Protein AF-A0A936L5R8-F1 (afdb_monomer_lite)

Structure (mmCIF, N/CA/C/O backbone):
data_AF-A0A936L5R8-F1
#
_entry.id   AF-A0A936L5R8-F1
#
loop_
_atom_site.group_PDB
_atom_site.id
_atom_site.type_symbol
_atom_site.label_atom_id
_atom_site.label_alt_id
_atom_site.label_comp_id
_atom_site.label_asym_id
_atom_site.label_entity_id
_atom_site.label_seq_id
_atom_site.pdbx_PDB_ins_code
_atom_site.Cartn_x
_atom_site.Cartn_y
_atom_site.Cartn_z
_atom_site.occupancy
_atom_site.B_iso_or_equiv
_atom_site.auth_seq_id
_atom_site.auth_comp_id
_atom_site.auth_asym_id
_atom_site.auth_atom_id
_atom_site.pdbx_PDB_model_num
ATOM 1 N N . MET A 1 1 ? 4.852 -3.932 19.865 1.00 51.12 1 MET A N 1
ATOM 2 C CA . MET A 1 1 ? 4.399 -2.826 18.993 1.00 51.12 1 MET A CA 1
ATOM 3 C C . MET A 1 1 ? 2.879 -2.910 18.909 1.00 51.12 1 MET A C 1
ATOM 5 O O . MET A 1 1 ? 2.380 -3.945 18.489 1.00 51.12 1 MET A O 1
ATOM 9 N N . THR A 1 2 ? 2.134 -1.916 19.398 1.00 72.38 2 THR A N 1
ATOM 10 C CA . THR A 1 2 ? 0.661 -2.004 19.485 1.00 72.38 2 THR A CA 1
ATOM 11 C C . THR A 1 2 ? 0.022 -1.349 18.265 1.00 72.38 2 THR A C 1
ATOM 13 O O . THR A 1 2 ? 0.301 -0.191 17.956 1.00 72.38 2 THR A O 1
ATOM 16 N N . PHE A 1 3 ? -0.829 -2.086 17.552 1.00 79.06 3 PHE A N 1
ATOM 17 C CA . PHE A 1 3 ? -1.522 -1.582 16.368 1.00 79.06 3 PHE A CA 1
ATOM 18 C C . PHE A 1 3 ? -2.597 -0.555 16.763 1.00 79.06 3 PHE A C 1
ATOM 20 O O . PHE A 1 3 ? -3.594 -0.895 17.399 1.00 79.06 3 PHE A O 1
ATOM 27 N N . ASN A 1 4 ? -2.393 0.712 16.390 1.00 84.31 4 ASN A N 1
ATOM 28 C CA . ASN A 1 4 ? -3.308 1.807 16.715 1.00 84.31 4 ASN A CA 1
ATOM 29 C C . ASN A 1 4 ? -4.504 1.838 15.741 1.00 84.31 4 ASN A C 1
ATOM 31 O O . ASN A 1 4 ? -4.341 2.170 14.566 1.00 84.31 4 ASN A O 1
ATOM 35 N N . LYS A 1 5 ? -5.698 1.518 16.258 1.00 85.06 5 LYS A N 1
ATOM 36 C CA . LYS A 1 5 ? -6.981 1.455 15.532 1.00 85.06 5 LYS A CA 1
ATOM 37 C C . LYS A 1 5 ? -7.868 2.698 15.718 1.00 85.06 5 LYS A C 1
ATOM 39 O O . LYS A 1 5 ? -9.072 2.583 15.496 1.00 85.06 5 LYS A O 1
ATOM 44 N N . SER A 1 6 ? -7.304 3.832 16.136 1.00 90.06 6 SER A N 1
ATOM 45 C CA . SER A 1 6 ? -8.049 5.069 16.392 1.00 90.06 6 SER A CA 1
ATOM 46 C C . SER A 1 6 ? -8.869 5.536 15.189 1.00 90.06 6 SER A C 1
ATOM 48 O O . SER A 1 6 ? -8.521 5.283 14.035 1.00 90.06 6 SER A O 1
ATOM 50 N N . GLU A 1 7 ? -9.919 6.302 15.464 1.00 92.06 7 GLU A N 1
ATOM 51 C CA . GLU A 1 7 ? -10.762 6.943 14.448 1.00 92.06 7 GLU A CA 1
ATOM 52 C C . GLU A 1 7 ? -9.967 7.932 13.586 1.00 92.06 7 GLU A C 1
ATOM 54 O O . GLU A 1 7 ? -10.215 8.055 12.394 1.00 92.06 7 GLU A O 1
ATOM 59 N N . THR A 1 8 ? -8.915 8.545 14.137 1.00 92.69 8 THR A N 1
ATOM 60 C CA . THR A 1 8 ? -7.987 9.384 13.360 1.00 92.69 8 THR A CA 1
ATOM 61 C C . THR A 1 8 ? -7.235 8.601 12.281 1.00 92.69 8 THR A C 1
ATOM 63 O O . THR A 1 8 ? -6.910 9.144 11.229 1.00 92.69 8 THR A O 1
ATOM 66 N N . ARG A 1 9 ? -6.953 7.315 12.521 1.00 92.88 9 ARG A N 1
ATOM 67 C CA . ARG A 1 9 ? -6.280 6.420 11.566 1.00 92.88 9 ARG A CA 1
ATOM 68 C C . ARG A 1 9 ? -7.266 5.664 10.678 1.00 92.88 9 ARG A C 1
ATOM 70 O O . ARG A 1 9 ? -6.893 5.279 9.573 1.00 92.88 9 ARG A O 1
ATOM 77 N N . PHE A 1 10 ? -8.495 5.466 11.148 1.00 93.94 10 PHE A N 1
ATOM 78 C CA . PHE A 1 10 ? -9.571 4.758 10.455 1.00 93.94 10 PHE A CA 1
ATOM 79 C C . PHE A 1 10 ? -10.902 5.517 10.616 1.00 93.94 10 PHE A C 1
ATOM 81 O O . PHE A 1 10 ? -11.735 5.110 11.430 1.00 93.94 10 PHE A O 1
ATOM 88 N N . PRO A 1 11 ? -11.133 6.596 9.842 1.00 92.88 11 PRO A N 1
ATOM 89 C CA . PRO A 1 11 ? -12.281 7.493 10.026 1.00 92.88 11 PRO A CA 1
ATOM 90 C C . PRO A 1 11 ? -13.648 6.817 9.921 1.00 92.88 11 PRO A C 1
ATOM 92 O O . PRO A 1 11 ? -14.597 7.231 10.580 1.00 92.88 11 PRO A O 1
ATOM 95 N N . SER A 1 12 ? -13.758 5.725 9.159 1.00 90.00 12 SER A N 1
ATOM 96 C CA . SER A 1 12 ? -15.001 4.948 9.055 1.00 90.00 12 SER A CA 1
ATOM 97 C C . SER A 1 12 ? -15.494 4.392 10.396 1.00 90.00 12 SER A C 1
ATOM 99 O O . SER A 1 12 ? -16.681 4.094 10.525 1.00 90.00 12 SER A O 1
ATOM 101 N N . LYS A 1 13 ? -14.615 4.289 11.401 1.00 90.62 13 LYS A N 1
ATOM 102 C CA . LYS A 1 13 ? -14.949 3.819 12.749 1.00 90.62 13 LYS A CA 1
ATOM 103 C C . LYS A 1 13 ? -15.590 4.875 13.648 1.00 90.62 13 LYS A C 1
ATOM 105 O O . LYS A 1 13 ? -16.144 4.486 14.664 1.00 90.62 13 LYS A O 1
ATOM 110 N N . ALA A 1 14 ? -15.574 6.157 13.271 1.00 91.62 14 ALA A N 1
ATOM 111 C CA . ALA A 1 14 ? -16.165 7.232 14.079 1.00 91.62 14 ALA A CA 1
ATOM 112 C C . ALA A 1 14 ? -17.679 7.060 14.300 1.00 91.62 14 ALA A C 1
ATOM 114 O O . ALA A 1 14 ? -18.232 7.518 15.296 1.00 91.62 14 ALA A O 1
ATOM 115 N N . HIS A 1 15 ? -18.359 6.390 13.365 1.00 89.88 15 HIS A N 1
ATOM 116 C CA . HIS A 1 15 ? -19.818 6.238 13.387 1.00 89.88 15 HIS A CA 1
ATOM 117 C C . HIS A 1 15 ? -20.290 4.791 13.215 1.00 89.88 15 HIS A C 1
ATOM 119 O O . HIS A 1 15 ? -21.491 4.543 13.167 1.00 89.88 15 HIS A O 1
ATOM 125 N N . HIS A 1 16 ? -19.369 3.827 13.105 1.00 88.81 16 HIS A N 1
ATOM 126 C CA . HIS A 1 16 ? -19.720 2.448 12.772 1.00 88.81 16 HIS A CA 1
ATOM 127 C C . HIS A 1 16 ? -18.889 1.435 13.552 1.00 88.81 16 HIS A C 1
ATOM 129 O O . HIS A 1 16 ? -17.666 1.544 13.659 1.00 88.81 16 HIS A O 1
ATOM 135 N N . ILE A 1 17 ? -19.555 0.366 13.986 1.00 89.56 17 ILE A N 1
ATOM 136 C CA . ILE A 1 17 ? -18.887 -0.865 14.400 1.00 89.56 17 ILE A CA 1
ATOM 137 C C . ILE A 1 17 ? -18.594 -1.668 13.133 1.00 89.56 17 ILE A C 1
ATOM 139 O O . ILE A 1 17 ? -19.491 -2.205 12.485 1.00 89.56 17 ILE A O 1
ATOM 143 N N . TYR A 1 18 ? -17.321 -1.730 12.756 1.00 87.81 18 TYR A N 1
ATOM 144 C CA . TYR A 1 18 ? -16.904 -2.421 11.544 1.00 87.81 18 TYR A CA 1
ATOM 145 C C . TYR A 1 18 ? -16.748 -3.928 11.787 1.00 87.81 18 TYR A C 1
ATOM 147 O O . TYR A 1 18 ? -15.793 -4.354 12.431 1.00 87.81 18 TYR A O 1
ATOM 155 N N . LEU A 1 19 ? -17.671 -4.737 11.259 1.00 90.62 19 LEU A N 1
ATOM 156 C CA . LEU A 1 19 ? -17.677 -6.197 11.458 1.00 90.62 19 LEU A CA 1
ATOM 157 C C . LEU A 1 19 ? -17.140 -6.994 10.255 1.00 90.62 19 LEU A C 1
ATOM 159 O O . LEU A 1 19 ? -16.784 -8.159 10.398 1.00 90.62 19 LEU A O 1
ATOM 163 N N . ALA A 1 20 ? -17.010 -6.376 9.078 1.00 89.88 20 ALA A N 1
ATOM 164 C CA . ALA A 1 20 ? -16.669 -7.055 7.822 1.00 89.88 20 ALA A CA 1
ATOM 165 C C . ALA A 1 20 ? -15.151 -7.209 7.563 1.00 89.88 20 ALA A C 1
ATOM 167 O O . ALA A 1 20 ? -14.715 -7.225 6.414 1.00 89.88 20 ALA A O 1
ATOM 168 N N . HIS A 1 21 ? -14.334 -7.327 8.618 1.00 86.31 21 HIS A N 1
ATOM 169 C CA . HIS A 1 21 ? -12.862 -7.288 8.552 1.00 86.31 21 HIS A CA 1
ATOM 170 C C . HIS A 1 21 ? -12.215 -8.331 7.628 1.00 86.31 21 HIS A C 1
ATOM 172 O O . HIS A 1 21 ? -11.133 -8.074 7.103 1.00 86.31 21 HIS A O 1
ATOM 178 N N . CYS A 1 22 ? -12.850 -9.489 7.437 1.00 88.19 22 CYS A N 1
ATOM 179 C CA . CYS A 1 22 ? -12.351 -10.543 6.552 1.00 88.19 22 CYS A CA 1
ATOM 180 C C . CYS A 1 22 ? -12.686 -10.315 5.070 1.00 88.19 22 CYS A C 1
ATOM 182 O O . CYS A 1 22 ? -12.014 -10.882 4.216 1.00 88.19 22 CYS A O 1
ATOM 184 N N . GLY A 1 23 ? -13.709 -9.512 4.760 1.00 88.69 23 GLY A N 1
ATOM 185 C CA . GLY A 1 23 ? -14.114 -9.231 3.382 1.00 88.69 23 GLY A CA 1
ATOM 186 C C . GLY A 1 23 ? -13.338 -8.060 2.792 1.00 88.69 23 GLY A C 1
ATOM 187 O O . GLY A 1 23 ? -12.754 -8.161 1.717 1.00 88.69 23 GLY A O 1
ATOM 188 N N . ILE A 1 24 ? -13.301 -6.946 3.520 1.00 87.19 24 ILE A N 1
ATOM 189 C CA . ILE A 1 24 ? -12.490 -5.780 3.180 1.00 87.19 24 ILE A CA 1
ATOM 190 C C . ILE A 1 24 ? -12.037 -5.110 4.476 1.00 87.19 24 ILE A C 1
ATOM 192 O O . ILE A 1 24 ? -12.709 -5.178 5.499 1.00 87.19 24 ILE A O 1
ATOM 196 N N . SER A 1 25 ? -10.847 -4.520 4.484 1.00 89.75 25 SER A N 1
ATOM 197 C CA . SER A 1 25 ? -10.367 -3.786 5.656 1.00 89.75 25 SER A CA 1
ATOM 198 C C . SER A 1 25 ? -10.738 -2.306 5.556 1.00 89.75 25 SER A C 1
ATOM 200 O O . SER A 1 25 ? -10.701 -1.748 4.458 1.00 89.75 25 SER A O 1
ATOM 202 N N . PRO A 1 26 ? -11.051 -1.632 6.681 1.00 91.25 26 PRO A N 1
ATOM 203 C CA . PRO A 1 26 ? -11.172 -0.180 6.705 1.00 91.25 26 PRO A CA 1
ATOM 204 C C . PRO A 1 26 ? -9.894 0.465 6.174 1.00 91.25 26 PRO A C 1
ATOM 206 O O . PRO A 1 26 ? -8.795 0.102 6.601 1.00 91.25 26 PRO A O 1
ATOM 209 N N . LEU A 1 27 ? -10.039 1.426 5.265 1.00 91.06 27 LEU A N 1
ATOM 210 C CA . LEU A 1 27 ? -8.895 2.093 4.661 1.00 91.06 27 LEU A CA 1
ATOM 211 C C . LEU A 1 27 ? -8.148 2.936 5.706 1.00 91.06 27 LEU A C 1
ATOM 213 O O . LEU A 1 27 ? -8.749 3.724 6.439 1.00 91.06 27 LEU A O 1
ATOM 217 N N . TYR A 1 28 ? -6.830 2.759 5.766 1.00 93.69 28 TYR A N 1
ATOM 218 C CA . TYR A 1 28 ? -5.943 3.530 6.633 1.00 93.69 28 TYR A CA 1
ATOM 219 C C . TYR A 1 28 ? -5.789 4.957 6.092 1.00 93.69 28 TYR A C 1
ATOM 221 O O . TYR A 1 28 ? -5.419 5.137 4.933 1.00 93.69 28 TYR A O 1
ATOM 229 N N . ALA A 1 29 ? -6.055 5.977 6.912 1.00 94.50 29 ALA A N 1
ATOM 230 C CA . ALA A 1 29 ? -6.149 7.363 6.441 1.00 94.50 29 ALA A CA 1
ATOM 231 C C . ALA A 1 29 ? -4.873 7.887 5.744 1.00 94.50 29 ALA A C 1
ATOM 233 O O . ALA A 1 29 ? -4.997 8.472 4.669 1.00 94.50 29 ALA A O 1
ATOM 234 N N . PRO A 1 30 ? -3.647 7.640 6.249 1.00 93.38 30 PRO A N 1
ATOM 235 C CA . PRO A 1 30 ? -2.432 8.012 5.521 1.00 93.38 30 PRO A CA 1
ATOM 236 C C . PRO A 1 30 ? -2.282 7.306 4.169 1.00 93.38 30 PRO A C 1
ATOM 238 O O . PRO A 1 30 ? -1.834 7.931 3.213 1.00 93.38 30 PRO A O 1
ATOM 241 N N . ALA A 1 31 ? -2.710 6.042 4.058 1.00 92.06 31 ALA A N 1
ATOM 242 C CA . ALA A 1 31 ? -2.708 5.333 2.778 1.00 92.06 31 ALA A CA 1
ATOM 243 C C . ALA A 1 31 ? -3.727 5.940 1.799 1.00 92.06 31 ALA A C 1
ATOM 245 O O . ALA A 1 31 ? -3.409 6.126 0.628 1.00 92.06 31 ALA A O 1
ATOM 246 N N . ALA A 1 32 ? -4.918 6.317 2.281 1.00 93.75 32 ALA A N 1
ATOM 247 C CA . ALA A 1 32 ? -5.920 7.021 1.478 1.00 93.75 32 ALA A CA 1
ATOM 248 C C . ALA A 1 32 ? -5.385 8.356 0.941 1.00 93.75 32 ALA A C 1
ATOM 250 O O . ALA A 1 32 ? -5.546 8.663 -0.238 1.00 93.75 32 ALA A O 1
ATOM 251 N N . LYS A 1 33 ? -4.712 9.128 1.805 1.00 95.25 33 LYS A N 1
ATOM 252 C CA . LYS A 1 33 ? -4.095 10.401 1.431 1.00 95.25 33 LYS A CA 1
ATOM 253 C C . LYS A 1 33 ? -3.036 10.203 0.346 1.00 95.25 33 LYS A C 1
ATOM 255 O O . LYS A 1 33 ? -3.122 10.846 -0.694 1.00 95.25 33 LYS A O 1
ATOM 260 N N . ARG A 1 34 ? -2.094 9.272 0.547 1.00 92.44 34 ARG A N 1
ATOM 261 C CA . ARG A 1 34 ? -1.034 8.999 -0.435 1.00 92.44 34 ARG A CA 1
ATOM 262 C C . ARG A 1 34 ? -1.599 8.524 -1.774 1.00 92.44 34 ARG A C 1
ATOM 264 O O . ARG A 1 34 ? -1.149 8.977 -2.818 1.00 92.44 34 ARG A O 1
ATOM 271 N N . ALA A 1 35 ? -2.622 7.668 -1.756 1.00 91.44 35 ALA A N 1
ATOM 272 C CA . ALA A 1 35 ? -3.299 7.235 -2.975 1.00 91.44 35 ALA A CA 1
ATOM 273 C C . ALA A 1 35 ? -3.935 8.417 -3.729 1.00 91.44 35 ALA A C 1
ATOM 275 O O . ALA A 1 35 ? -3.801 8.511 -4.945 1.00 91.44 35 ALA A O 1
ATOM 276 N N . SER A 1 36 ? -4.579 9.345 -3.015 1.00 93.50 36 SER A N 1
ATOM 277 C CA . SER A 1 36 ? -5.144 10.560 -3.615 1.00 93.50 36 SER A CA 1
ATOM 278 C C . SER A 1 36 ? -4.076 11.463 -4.237 1.00 93.50 36 SER A C 1
ATOM 280 O O . SER A 1 36 ? -4.307 12.028 -5.304 1.00 93.50 36 SER A O 1
ATOM 282 N N . GLU A 1 37 ? -2.919 11.605 -3.587 1.00 92.44 37 GLU A N 1
ATOM 283 C CA . GLU A 1 37 ? -1.781 12.361 -4.122 1.00 92.44 37 GLU A CA 1
ATOM 284 C C . GLU A 1 37 ? -1.283 11.720 -5.423 1.00 92.44 37 GLU A C 1
ATOM 286 O O . GLU A 1 37 ? -1.217 12.397 -6.441 1.00 92.44 37 GLU A O 1
ATOM 291 N N . LEU A 1 38 ? -1.051 10.402 -5.437 1.00 89.38 38 LEU A N 1
ATOM 292 C CA . LEU A 1 38 ? -0.606 9.678 -6.635 1.00 89.38 38 LEU A CA 1
ATOM 293 C C . LEU A 1 38 ? -1.595 9.790 -7.804 1.00 89.38 38 LEU A C 1
ATOM 295 O O . LEU A 1 38 ? -1.179 9.985 -8.943 1.00 89.38 38 LEU A O 1
ATOM 299 N N . LEU A 1 39 ? -2.900 9.705 -7.534 1.00 90.50 39 LEU A N 1
ATOM 300 C CA . LEU A 1 39 ? -3.934 9.896 -8.558 1.00 90.50 39 LEU A CA 1
ATOM 301 C C . LEU A 1 39 ? -3.937 11.326 -9.115 1.00 90.50 39 LEU A C 1
ATOM 303 O O . LEU A 1 39 ? -4.177 11.526 -10.306 1.00 90.50 39 LEU A O 1
ATOM 307 N N . THR A 1 40 ? -3.654 12.313 -8.266 1.00 91.19 40 THR A N 1
ATOM 308 C CA . THR A 1 40 ? -3.540 13.716 -8.680 1.00 91.19 40 THR A CA 1
ATOM 309 C C . THR A 1 40 ? -2.317 13.908 -9.574 1.00 91.19 40 THR A C 1
ATOM 311 O O . THR A 1 40 ? -2.451 14.452 -10.667 1.00 91.19 40 THR A O 1
ATOM 314 N N . GLU A 1 41 ? -1.157 13.379 -9.177 1.00 88.25 41 GLU A N 1
ATOM 315 C CA . GLU A 1 41 ? 0.072 13.403 -9.983 1.00 88.25 41 GLU A CA 1
ATOM 316 C C . GLU A 1 41 ? -0.133 12.728 -11.347 1.00 88.25 41 GLU A C 1
ATOM 318 O O . GLU A 1 41 ? 0.212 13.291 -12.388 1.00 88.25 41 GLU A O 1
ATOM 323 N N . GLN A 1 42 ? -0.777 11.555 -11.366 1.00 90.00 42 GLN A N 1
ATOM 324 C CA . GLN A 1 42 ? -1.123 10.858 -12.605 1.00 90.00 42 GLN A CA 1
ATOM 325 C C . GLN A 1 42 ? -2.005 11.721 -13.516 1.00 90.00 42 GLN A C 1
ATOM 327 O O . GLN A 1 42 ? -1.800 11.753 -14.732 1.00 90.00 42 GLN A O 1
ATOM 332 N N . SER A 1 43 ? -2.987 12.415 -12.936 1.00 90.44 43 SER A N 1
ATOM 333 C CA . SER A 1 43 ? -3.893 13.291 -13.678 1.00 90.44 43 SER A CA 1
ATOM 334 C C . SER A 1 43 ? -3.194 14.530 -14.238 1.00 90.44 43 SER A C 1
ATOM 336 O O . SER A 1 43 ? -3.581 14.994 -15.307 1.00 90.44 43 SER A O 1
ATOM 338 N N . LEU A 1 44 ? -2.208 15.082 -13.527 1.00 89.38 44 LEU A N 1
ATOM 339 C CA . LEU A 1 44 ? -1.493 16.296 -13.928 1.00 89.38 44 LEU A CA 1
ATOM 340 C C . LEU A 1 44 ? -0.433 16.022 -14.998 1.00 89.38 44 LEU A C 1
ATOM 342 O O . LEU A 1 44 ? -0.285 16.805 -15.934 1.00 89.38 44 LEU A O 1
ATOM 346 N N . HIS A 1 45 ? 0.293 14.913 -14.870 1.00 84.94 45 HIS A N 1
ATOM 347 C CA . HIS A 1 45 ? 1.468 14.631 -15.695 1.00 84.94 45 HIS A CA 1
ATOM 348 C C . HIS A 1 45 ? 1.226 13.603 -16.810 1.00 84.94 45 HIS A C 1
ATOM 350 O O . HIS A 1 45 ? 2.071 13.425 -17.690 1.00 84.94 45 HIS A O 1
ATOM 356 N N . GLY A 1 46 ? 0.066 12.941 -16.806 1.00 83.62 46 GLY A N 1
ATOM 357 C CA . GLY A 1 46 ? -0.270 11.894 -17.763 1.00 83.62 46 GLY A CA 1
ATOM 358 C C . GLY A 1 46 ? 0.491 10.585 -17.516 1.00 83.62 46 GLY A C 1
ATOM 359 O O . GLY A 1 46 ? 1.427 10.499 -16.723 1.00 83.62 46 GLY A O 1
ATOM 360 N N . GLY A 1 47 ? 0.071 9.524 -18.211 1.00 76.81 47 GLY A N 1
ATOM 361 C CA . GLY A 1 47 ? 0.529 8.157 -17.928 1.00 76.81 47 GLY A CA 1
ATOM 362 C C . GLY A 1 47 ? 2.019 7.895 -18.171 1.00 76.81 47 GLY A C 1
ATOM 363 O O . GLY A 1 47 ? 2.583 7.052 -17.487 1.00 76.81 47 GLY A O 1
ATOM 364 N N . GLY A 1 48 ? 2.657 8.605 -19.110 1.00 76.19 48 GLY A N 1
ATOM 365 C CA . GLY A 1 48 ? 4.076 8.409 -19.433 1.00 76.19 48 GLY A CA 1
ATOM 366 C C . GLY A 1 48 ? 5.001 8.872 -18.308 1.00 76.19 48 GLY A C 1
ATOM 367 O O . GLY A 1 48 ? 5.766 8.077 -17.780 1.00 76.19 48 GLY A O 1
ATOM 368 N N . HIS A 1 49 ? 4.863 10.133 -17.890 1.00 77.56 49 HIS A N 1
ATOM 369 C CA . HIS A 1 49 ? 5.652 10.710 -16.799 1.00 77.56 49 HIS A CA 1
ATOM 370 C C . HIS A 1 49 ? 5.303 10.073 -15.450 1.00 77.56 49 HIS A C 1
ATOM 372 O O . HIS A 1 49 ? 6.179 9.887 -14.620 1.00 77.56 49 HIS A O 1
ATOM 378 N N . PHE A 1 50 ? 4.046 9.663 -15.235 1.00 83.31 50 PHE A N 1
ATOM 379 C CA . PHE A 1 50 ? 3.632 8.992 -14.000 1.00 83.31 50 PHE A CA 1
ATOM 380 C C . PHE A 1 50 ? 4.448 7.728 -13.686 1.00 83.31 50 PHE A C 1
ATOM 382 O O . PHE A 1 50 ? 4.719 7.472 -12.515 1.00 83.31 50 PHE A O 1
ATOM 389 N N . MET A 1 51 ? 4.874 6.958 -14.695 1.00 83.31 51 MET A N 1
ATOM 390 C CA . MET A 1 51 ? 5.626 5.717 -14.459 1.00 83.31 51 MET A CA 1
ATOM 391 C C . MET A 1 51 ? 6.996 5.962 -13.823 1.00 83.31 51 MET A C 1
ATOM 393 O O . MET A 1 51 ? 7.425 5.155 -12.998 1.00 83.31 51 MET A O 1
ATOM 397 N N . ASP A 1 52 ? 7.636 7.092 -14.122 1.00 83.88 52 A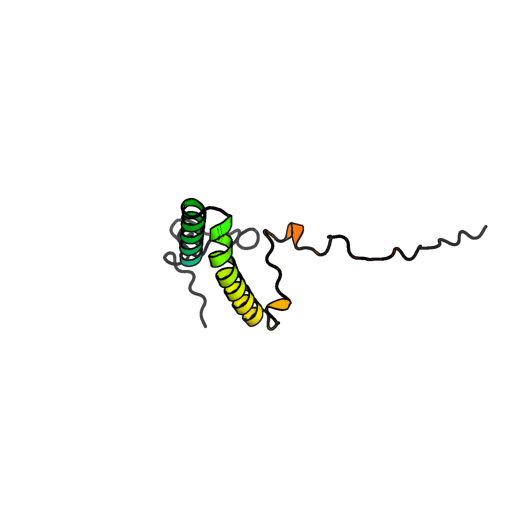SP A N 1
ATOM 398 C CA . ASP A 1 52 ? 8.934 7.450 -13.541 1.00 83.88 52 ASP A CA 1
ATOM 399 C C . ASP A 1 52 ? 8.832 7.704 -12.027 1.00 83.88 52 ASP A C 1
ATOM 401 O O . ASP A 1 52 ? 9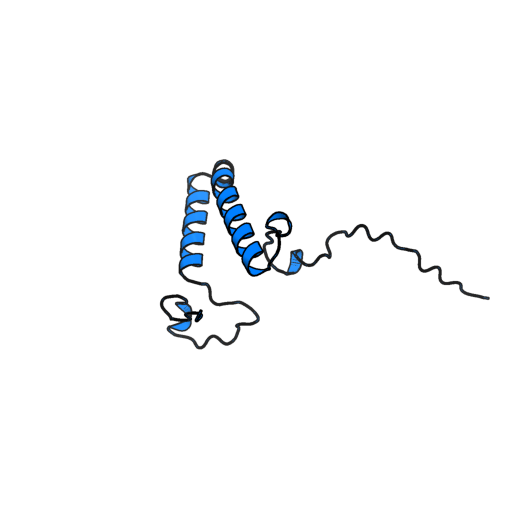.761 7.397 -11.283 1.00 83.88 52 ASP A O 1
ATOM 405 N N . PHE A 1 53 ? 7.682 8.196 -11.549 1.00 82.62 53 PHE A N 1
ATOM 406 C CA . PHE A 1 53 ? 7.410 8.419 -10.120 1.00 82.62 53 PHE A CA 1
ATOM 407 C C . PHE A 1 53 ? 6.783 7.199 -9.448 1.00 82.62 53 PHE A C 1
ATOM 409 O O . PHE A 1 53 ? 7.020 6.941 -8.269 1.00 82.62 53 PHE A O 1
ATOM 416 N N . TYR A 1 54 ? 5.972 6.445 -10.186 1.00 86.69 54 TYR A N 1
ATOM 417 C CA . TYR A 1 54 ? 5.266 5.283 -9.665 1.00 86.69 54 TYR A CA 1
ATOM 418 C C . TYR A 1 54 ? 6.196 4.091 -9.423 1.00 86.69 54 TYR A C 1
ATOM 420 O O . TYR A 1 54 ? 6.017 3.381 -8.436 1.00 86.69 54 TYR A O 1
ATOM 428 N N . ASN A 1 55 ? 7.201 3.877 -10.281 1.00 89.81 55 ASN A 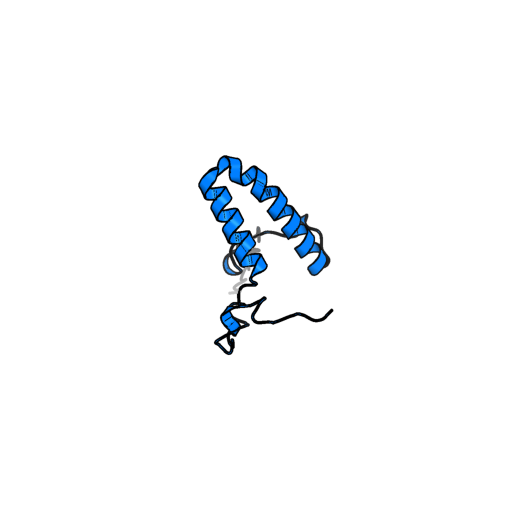N 1
ATOM 429 C CA . ASN A 1 55 ? 8.128 2.752 -10.135 1.00 89.81 55 ASN A CA 1
ATOM 430 C C . ASN A 1 55 ? 8.907 2.798 -8.802 1.00 89.81 55 ASN A C 1
ATOM 432 O O . ASN A 1 55 ? 8.831 1.815 -8.066 1.00 89.81 55 ASN A O 1
ATOM 436 N N . PRO A 1 56 ? 9.543 3.920 -8.402 1.00 90.62 56 PRO A N 1
ATOM 437 C CA . PRO A 1 56 ? 10.197 4.019 -7.094 1.00 90.62 56 PRO A CA 1
ATOM 438 C C . PRO A 1 56 ? 9.254 3.794 -5.902 1.00 90.62 56 PRO A C 1
ATOM 440 O O . PRO A 1 56 ? 9.635 3.166 -4.915 1.00 90.62 56 PRO A O 1
ATOM 443 N N . GLU A 1 57 ? 8.011 4.282 -5.978 1.00 90.44 57 GLU A N 1
ATOM 444 C CA . GLU A 1 57 ? 6.996 4.050 -4.938 1.00 90.44 57 GLU A CA 1
ATOM 445 C C . GLU A 1 57 ? 6.619 2.568 -4.831 1.00 90.44 57 GLU A C 1
ATOM 447 O O . GLU A 1 57 ? 6.484 2.022 -3.732 1.00 90.44 57 GLU A O 1
ATOM 452 N N . LEU A 1 58 ? 6.470 1.898 -5.976 1.00 91.69 58 LEU A N 1
ATOM 453 C CA . LEU A 1 58 ? 6.180 0.472 -6.034 1.00 91.69 58 LEU A CA 1
ATOM 454 C C . LEU A 1 58 ? 7.349 -0.368 -5.505 1.00 91.69 58 LEU A C 1
ATOM 456 O O . LEU A 1 58 ? 7.113 -1.349 -4.797 1.00 91.69 58 LEU A O 1
ATOM 460 N N . ASP A 1 59 ? 8.585 0.013 -5.814 1.00 94.06 59 ASP A N 1
ATOM 461 C CA . ASP A 1 59 ? 9.782 -0.664 -5.317 1.00 94.06 59 ASP A CA 1
ATOM 462 C C . ASP A 1 59 ? 9.875 -0.545 -3.792 1.00 94.06 59 ASP A C 1
ATOM 464 O O . ASP A 1 59 ? 9.964 -1.563 -3.100 1.00 94.06 59 ASP A O 1
ATOM 468 N N . GLY A 1 60 ? 9.687 0.660 -3.244 1.00 94.31 60 GLY A N 1
ATOM 469 C CA . GLY A 1 60 ? 9.619 0.866 -1.795 1.00 94.31 60 GLY A CA 1
ATOM 470 C C . GLY A 1 60 ? 8.495 0.059 -1.131 1.00 94.31 60 GLY A C 1
ATOM 471 O O . GLY A 1 60 ? 8.684 -0.524 -0.060 1.00 94.31 60 GLY A O 1
ATOM 472 N N . PHE A 1 61 ? 7.327 -0.056 -1.774 1.00 93.62 61 PHE A N 1
ATOM 473 C CA . PHE A 1 61 ? 6.250 -0.920 -1.285 1.00 93.62 61 PHE A CA 1
ATOM 474 C C . PHE A 1 61 ? 6.667 -2.398 -1.240 1.00 93.62 61 PHE A C 1
ATOM 476 O O . PHE A 1 61 ? 6.425 -3.074 -0.235 1.00 93.62 61 PHE A O 1
ATOM 483 N N . LYS A 1 62 ? 7.301 -2.907 -2.305 1.00 96.06 62 LYS A N 1
ATOM 484 C CA . LYS A 1 62 ? 7.772 -4.298 -2.368 1.00 96.06 62 LYS A CA 1
ATOM 485 C C . LYS A 1 62 ? 8.822 -4.588 -1.305 1.00 96.06 62 LYS A C 1
ATOM 487 O O . LYS A 1 62 ? 8.760 -5.651 -0.698 1.00 96.06 62 LYS A O 1
ATOM 492 N N . GLU A 1 63 ? 9.727 -3.654 -1.029 1.00 97.50 63 GLU A N 1
ATOM 493 C CA . GLU A 1 63 ? 10.716 -3.785 0.045 1.00 97.50 63 GLU A CA 1
ATOM 494 C C . GLU A 1 63 ? 10.050 -3.914 1.421 1.00 97.50 63 GLU A C 1
ATOM 496 O O . GLU A 1 63 ? 10.364 -4.827 2.185 1.00 97.50 63 GLU A O 1
ATOM 501 N N . GLN A 1 64 ? 9.071 -3.059 1.736 1.00 96.62 64 GLN A N 1
ATOM 502 C CA . GLN A 1 64 ? 8.350 -3.149 3.011 1.00 96.62 64 GLN A CA 1
ATOM 503 C C . GLN A 1 64 ? 7.528 -4.442 3.123 1.00 96.62 64 GLN A C 1
ATOM 505 O O . GLN A 1 64 ? 7.480 -5.062 4.189 1.00 96.62 64 GLN A O 1
ATOM 510 N N . ALA A 1 65 ? 6.906 -4.883 2.027 1.00 95.88 65 ALA A N 1
ATOM 511 C CA . ALA A 1 65 ? 6.196 -6.159 1.978 1.00 95.88 65 ALA A CA 1
ATOM 512 C C . ALA A 1 65 ? 7.151 -7.349 2.162 1.00 95.88 65 ALA A C 1
ATOM 514 O O . ALA A 1 65 ? 6.833 -8.287 2.891 1.00 95.88 65 ALA A O 1
ATOM 515 N N . ALA A 1 66 ? 8.333 -7.292 1.550 1.00 97.19 66 ALA A N 1
ATOM 516 C CA . ALA A 1 66 ? 9.373 -8.300 1.675 1.00 97.19 66 ALA A CA 1
ATOM 517 C C . ALA A 1 66 ? 9.879 -8.421 3.118 1.00 97.19 66 ALA A C 1
ATOM 519 O O . ALA A 1 66 ? 9.994 -9.534 3.628 1.00 97.19 66 ALA A O 1
ATOM 520 N N . LEU A 1 67 ? 10.076 -7.295 3.813 1.00 97.31 67 LEU A N 1
ATOM 521 C CA . LEU A 1 67 ? 10.415 -7.283 5.239 1.00 97.31 67 LEU A CA 1
ATOM 522 C C . LEU A 1 67 ? 9.319 -7.932 6.093 1.00 97.31 67 LEU A C 1
ATOM 524 O O . LEU A 1 67 ? 9.614 -8.762 6.952 1.00 97.31 67 LEU A O 1
ATOM 528 N N . LEU A 1 68 ? 8.053 -7.585 5.842 1.00 96.31 68 LEU A N 1
ATOM 529 C CA . LEU A 1 68 ? 6.912 -8.148 6.566 1.00 96.31 68 LEU A CA 1
ATOM 530 C C . LEU A 1 68 ? 6.782 -9.664 6.358 1.00 96.31 68 LEU A C 1
ATOM 532 O O . LEU A 1 68 ? 6.463 -10.391 7.297 1.00 96.31 68 LEU A O 1
ATOM 536 N N . LEU A 1 69 ? 7.012 -10.127 5.130 1.00 97.00 69 LEU A N 1
ATOM 537 C CA . LEU A 1 69 ? 6.870 -11.525 4.723 1.00 97.00 69 LEU A CA 1
ATOM 538 C C . LEU A 1 69 ? 8.170 -12.332 4.850 1.00 97.00 69 LEU A C 1
ATOM 540 O O . LEU A 1 69 ? 8.172 -13.515 4.522 1.00 97.00 69 LEU A O 1
ATOM 544 N N . GLN A 1 70 ? 9.255 -11.707 5.3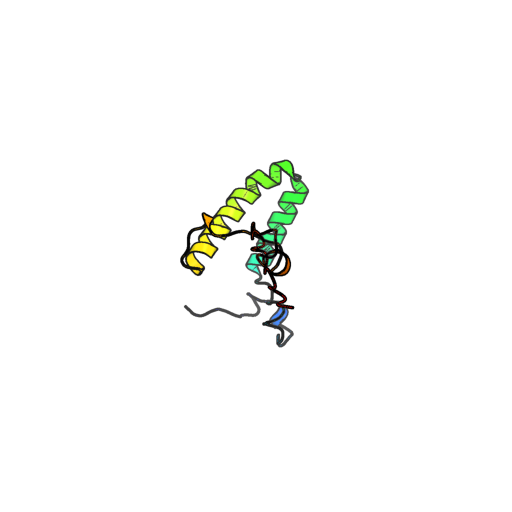21 1.00 97.31 70 GLN A N 1
ATOM 545 C CA . GLN A 1 70 ? 10.583 -12.313 5.467 1.00 97.31 70 GLN A CA 1
ATOM 546 C C . GLN A 1 70 ? 11.095 -12.956 4.165 1.00 97.31 70 GLN A C 1
ATOM 548 O O . GLN A 1 70 ? 11.579 -14.086 4.151 1.00 97.31 70 GLN A O 1
ATOM 553 N N . THR A 1 71 ? 10.972 -12.233 3.054 1.00 97.44 71 THR A N 1
ATOM 554 C CA . THR A 1 71 ? 11.390 -12.671 1.712 1.00 97.44 71 THR A CA 1
ATOM 555 C C . THR A 1 71 ? 12.169 -11.562 0.990 1.00 97.44 71 THR A C 1
ATOM 557 O O . THR A 1 71 ? 12.506 -10.550 1.599 1.00 97.44 71 THR A O 1
ATOM 560 N N . SER A 1 72 ? 12.490 -11.752 -0.294 1.00 96.69 72 SER A N 1
ATOM 561 C CA . SER A 1 72 ? 13.064 -10.716 -1.168 1.00 96.69 72 SER A CA 1
ATOM 562 C C . SER A 1 72 ? 11.964 -9.906 -1.861 1.00 96.69 72 SER A C 1
ATOM 564 O O . SER A 1 72 ? 10.908 -10.452 -2.186 1.00 96.69 72 SER A O 1
ATOM 566 N N . ALA A 1 73 ? 12.229 -8.629 -2.154 1.00 95.75 73 ALA A N 1
ATOM 567 C CA . ALA A 1 73 ? 11.352 -7.782 -2.968 1.00 95.75 73 ALA A CA 1
ATOM 568 C C . ALA A 1 73 ? 11.115 -8.368 -4.373 1.00 95.75 73 ALA A C 1
ATOM 570 O O . ALA A 1 73 ? 10.013 -8.247 -4.908 1.00 95.75 73 ALA A O 1
ATOM 571 N N . ASP A 1 74 ? 12.093 -9.100 -4.917 1.00 95.06 74 ASP A N 1
ATOM 572 C CA . ASP A 1 74 ? 11.983 -9.799 -6.207 1.00 95.06 74 ASP A CA 1
ATOM 573 C C . ASP A 1 74 ? 10.930 -10.919 -6.196 1.00 95.06 74 ASP A C 1
ATOM 575 O O . ASP A 1 74 ? 10.423 -11.319 -7.243 1.00 95.06 74 ASP A O 1
ATOM 579 N N . HIS A 1 75 ? 10.569 -11.426 -5.014 1.00 94.44 75 HIS A N 1
ATOM 580 C CA . HIS A 1 75 ? 9.521 -12.435 -4.850 1.00 94.44 75 HIS A CA 1
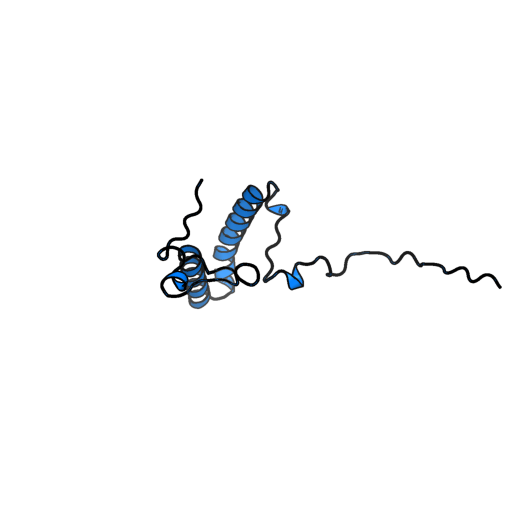ATOM 581 C C . HIS A 1 75 ? 8.119 -11.821 -4.692 1.00 94.44 75 HIS A C 1
ATOM 583 O O . HIS A 1 75 ? 7.147 -12.557 -4.512 1.00 94.44 75 HIS A O 1
ATOM 589 N N . ILE A 1 76 ? 7.991 -10.490 -4.739 1.00 93.94 76 ILE A N 1
ATOM 590 C CA . ILE A 1 76 ? 6.729 -9.779 -4.528 1.00 93.94 76 ILE A CA 1
ATOM 591 C C . ILE A 1 76 ? 6.182 -9.247 -5.856 1.00 93.94 76 ILE A C 1
ATOM 593 O O . ILE A 1 76 ? 6.707 -8.303 -6.450 1.00 93.94 76 ILE A O 1
ATOM 597 N N . ALA A 1 77 ? 5.052 -9.807 -6.288 1.00 91.50 77 ALA A N 1
ATOM 598 C CA . ALA A 1 77 ? 4.263 -9.276 -7.394 1.00 91.50 77 ALA A CA 1
ATOM 599 C C . ALA A 1 77 ? 3.118 -8.393 -6.870 1.00 91.50 77 ALA A C 1
ATOM 601 O O . ALA A 1 77 ? 2.367 -8.796 -5.980 1.00 91.50 77 ALA A O 1
ATOM 602 N N . ALA A 1 78 ? 2.947 -7.204 -7.451 1.00 87.31 78 ALA A N 1
ATOM 603 C CA . ALA A 1 78 ? 1.806 -6.341 -7.164 1.00 87.31 78 ALA A CA 1
ATOM 604 C C . ALA A 1 78 ? 0.650 -6.665 -8.116 1.00 87.31 78 ALA A C 1
ATOM 606 O O . ALA A 1 78 ? 0.766 -6.527 -9.332 1.00 87.31 78 ALA A O 1
ATOM 607 N N . VAL A 1 79 ? -0.478 -7.097 -7.554 1.00 88.19 79 VAL A N 1
ATOM 608 C CA . VAL A 1 79 ? -1.701 -7.427 -8.294 1.00 88.19 79 VAL A CA 1
ATOM 609 C C . VAL A 1 79 ? -2.883 -6.643 -7.738 1.00 88.19 79 VAL A C 1
ATOM 611 O O . VAL A 1 79 ? -2.929 -6.305 -6.558 1.00 88.19 79 VAL A O 1
ATOM 614 N N . ARG A 1 80 ? -3.879 -6.374 -8.587 1.00 82.56 80 ARG A N 1
ATOM 615 C CA . ARG A 1 80 ? -5.057 -5.563 -8.226 1.00 82.56 80 ARG A CA 1
ATOM 616 C C . ARG A 1 80 ? -5.928 -6.160 -7.115 1.00 82.56 80 ARG A C 1
ATOM 618 O O . ARG A 1 80 ? -6.624 -5.414 -6.437 1.00 82.56 80 ARG A O 1
ATOM 625 N N . ASN A 1 81 ? -5.977 -7.487 -6.999 1.00 80.94 81 ASN A N 1
ATOM 626 C CA . ASN A 1 81 ? -6.685 -8.228 -5.952 1.00 80.94 81 ASN A CA 1
ATOM 627 C C . ASN A 1 81 ? -6.300 -9.721 -5.997 1.00 80.94 81 ASN A C 1
ATOM 629 O O . ASN A 1 81 ? -5.590 -10.161 -6.901 1.00 80.94 81 ASN A O 1
ATOM 633 N N . THR A 1 82 ? -6.795 -10.498 -5.030 1.00 78.38 82 THR A N 1
ATOM 634 C CA . THR A 1 82 ? -6.483 -11.927 -4.860 1.00 78.38 82 THR A CA 1
ATOM 635 C C . THR A 1 82 ? -6.959 -12.812 -6.015 1.00 78.38 82 THR A C 1
ATOM 637 O O . THR A 1 82 ? -6.331 -13.831 -6.278 1.00 78.38 82 THR A O 1
ATOM 640 N N . GLY A 1 83 ? -8.029 -12.441 -6.732 1.00 75.75 83 GLY A N 1
ATOM 641 C CA . GLY A 1 83 ? -8.604 -13.273 -7.799 1.00 75.75 83 GLY A CA 1
ATOM 642 C C . GLY A 1 83 ? -7.599 -13.586 -8.919 1.00 75.75 83 GLY A C 1
ATOM 643 O O . GLY A 1 83 ? -7.304 -14.755 -9.148 1.00 75.75 83 GLY A O 1
ATOM 644 N N . PRO A 1 84 ? -7.010 -12.567 -9.573 1.00 62.62 84 PRO A N 1
ATOM 645 C CA . PRO A 1 84 ? -5.927 -12.734 -10.541 1.00 62.62 84 PRO A CA 1
ATOM 646 C C . PRO A 1 84 ? -4.591 -13.192 -9.939 1.00 62.62 84 PRO A C 1
ATOM 648 O O . PRO A 1 84 ? -3.723 -13.624 -10.687 1.00 62.62 84 PRO A O 1
ATOM 651 N N . GLY A 1 85 ? -4.395 -13.041 -8.622 1.00 58.47 85 GLY A N 1
ATOM 652 C CA . GLY A 1 85 ? -3.143 -13.375 -7.930 1.00 58.47 85 GLY A CA 1
ATOM 653 C C . GLY A 1 85 ? -2.995 -14.851 -7.559 1.00 58.47 85 GLY A C 1
ATOM 654 O O . GLY A 1 85 ? -1.888 -15.302 -7.270 1.00 58.47 85 GLY A O 1
ATOM 655 N N . GLY A 1 86 ? -4.086 -15.623 -7.580 1.00 65.75 86 GLY A N 1
ATOM 656 C CA . GLY A 1 86 ? -3.993 -17.077 -7.546 1.00 65.75 86 GLY A CA 1
ATOM 657 C C . GLY A 1 86 ? -3.202 -17.555 -8.761 1.00 65.75 86 GLY A C 1
ATOM 658 O O . GLY A 1 86 ? -3.454 -17.098 -9.874 1.00 65.75 86 GLY A O 1
ATOM 659 N N . ILE A 1 87 ? -2.249 -18.469 -8.563 1.00 57.16 87 ILE A N 1
ATOM 660 C CA . ILE A 1 87 ? -1.447 -19.102 -9.626 1.00 57.16 87 ILE A CA 1
ATOM 661 C C . ILE A 1 87 ? -2.347 -20.061 -10.439 1.00 57.16 87 ILE A C 1
ATOM 663 O O . ILE A 1 87 ? -2.167 -21.274 -10.465 1.00 57.16 87 ILE A O 1
ATOM 667 N N . HIS A 1 88 ? -3.380 -19.501 -11.061 1.00 50.06 88 HIS A N 1
ATOM 668 C CA . HIS A 1 88 ? -4.257 -20.100 -12.061 1.00 50.06 88 HIS A CA 1
ATOM 669 C C . HIS A 1 88 ? -4.055 -19.441 -13.434 1.00 50.06 88 HIS A C 1
ATOM 671 O O . HIS A 1 88 ? -4.749 -19.785 -14.389 1.00 50.06 88 HIS A O 1
ATOM 677 N N . GLY A 1 89 ? -3.085 -18.524 -13.560 1.00 51.06 89 GLY A N 1
ATOM 678 C CA . GLY A 1 89 ? -2.459 -18.233 -14.852 1.00 51.06 89 GLY A CA 1
ATOM 679 C C . GLY A 1 89 ? -1.817 -19.504 -15.426 1.00 51.06 89 GLY A C 1
ATOM 680 O O . GLY A 1 89 ? -1.644 -20.471 -14.679 1.00 51.06 89 GLY A O 1
ATOM 681 N N . PRO A 1 90 ? -1.491 -19.550 -16.730 1.00 45.69 90 PRO A N 1
ATOM 682 C CA . PRO A 1 90 ? -1.025 -20.765 -17.388 1.00 45.69 90 PRO A CA 1
ATOM 683 C C . PRO A 1 90 ? 0.289 -21.233 -16.758 1.00 45.69 90 PRO A C 1
ATOM 685 O O . PRO A 1 90 ? 1.379 -20.822 -17.142 1.00 45.69 90 PRO A O 1
ATOM 688 N N . SER A 1 91 ? 0.179 -22.102 -15.759 1.00 52.53 91 SER A N 1
ATOM 689 C CA . SER A 1 91 ? 1.296 -22.892 -15.289 1.00 52.53 91 SER A CA 1
ATOM 690 C C . SER A 1 91 ? 1.673 -23.834 -16.432 1.00 52.53 91 SER A C 1
ATOM 692 O O . SER A 1 91 ? 0.774 -24.434 -17.032 1.00 52.53 91 SER A O 1
ATOM 694 N N . PRO A 1 92 ? 2.965 -24.019 -16.742 1.00 49.47 92 PRO A N 1
ATOM 695 C CA . PRO A 1 92 ? 3.426 -24.973 -17.743 1.00 49.47 92 PRO A CA 1
ATOM 696 C C . PRO A 1 92 ? 3.276 -26.424 -17.248 1.00 49.47 92 PRO A C 1
ATOM 698 O O . PRO A 1 92 ? 4.134 -27.264 -17.514 1.00 49.47 92 PRO A O 1
ATOM 701 N N . PHE A 1 93 ? 2.198 -26.742 -16.520 1.00 54.44 93 PHE A N 1
ATOM 702 C CA . PHE A 1 93 ? 1.812 -28.111 -16.217 1.00 54.44 93 PHE A CA 1
ATOM 703 C C . PHE A 1 93 ? 1.553 -28.825 -17.542 1.00 54.44 93 PHE A C 1
ATOM 705 O O . PHE A 1 93 ? 0.460 -28.785 -18.102 1.00 54.44 93 PHE A O 1
ATOM 712 N N . GLN A 1 94 ? 2.591 -29.495 -18.038 1.00 52.38 94 GLN A N 1
ATOM 713 C CA . GLN A 1 94 ? 2.462 -30.554 -19.019 1.00 52.38 94 GLN A CA 1
ATOM 714 C C . GLN A 1 94 ? 1.432 -31.544 -18.471 1.00 52.38 94 GLN A C 1
ATOM 716 O O . GLN A 1 94 ? 1.653 -32.104 -17.388 1.00 52.38 94 GLN A O 1
ATOM 721 N N . PRO A 1 95 ? 0.309 -31.781 -19.169 1.00 44.47 95 PRO A N 1
ATOM 722 C CA . PRO A 1 95 ? -0.568 -32.863 -18.788 1.00 44.47 95 PRO A CA 1
ATOM 723 C C . PRO A 1 95 ? 0.224 -34.155 -18.987 1.00 44.47 95 PRO A C 1
ATOM 725 O O . PRO A 1 95 ? 0.388 -34.633 -20.109 1.00 44.47 95 PRO A O 1
ATOM 728 N N . ARG A 1 96 ? 0.725 -34.749 -17.896 1.00 47.09 96 ARG A N 1
ATOM 729 C CA . ARG A 1 96 ? 0.962 -36.191 -17.902 1.00 47.09 96 ARG A CA 1
ATOM 730 C C . ARG A 1 96 ? -0.402 -36.810 -18.159 1.00 47.09 96 ARG A C 1
ATOM 732 O O . ARG A 1 96 ? -1.282 -36.734 -17.300 1.00 47.09 96 ARG A O 1
ATOM 739 N N . ARG A 1 97 ? -0.589 -37.330 -19.376 1.00 44.19 97 ARG A N 1
ATOM 740 C CA . ARG A 1 97 ? -1.748 -38.140 -19.742 1.00 44.19 97 ARG A CA 1
ATOM 741 C C . ARG A 1 97 ? -1.968 -39.142 -18.612 1.00 44.19 97 ARG A C 1
ATOM 743 O O . ARG A 1 97 ? -1.063 -39.901 -18.275 1.00 44.19 97 ARG A O 1
ATOM 750 N N . ARG A 1 98 ? -3.144 -39.111 -17.986 1.00 50.47 98 ARG A N 1
ATOM 751 C CA . ARG A 1 98 ? -3.619 -40.287 -17.263 1.00 50.47 98 ARG A CA 1
ATOM 752 C C . ARG A 1 98 ? -4.040 -41.265 -18.344 1.00 50.47 98 ARG A C 1
ATOM 754 O O . ARG A 1 98 ? -5.157 -41.176 -18.847 1.00 50.47 98 ARG A O 1
ATOM 761 N N . ASP A 1 99 ? -3.114 -42.124 -18.745 1.00 48.56 99 ASP A N 1
ATOM 762 C CA . ASP A 1 99 ? -3.443 -43.287 -19.551 1.00 48.56 99 ASP A CA 1
ATOM 763 C C . ASP A 1 99 ? -4.299 -44.200 -18.669 1.00 48.56 99 ASP A C 1
ATOM 765 O O . ASP A 1 99 ? -3.812 -44.911 -17.790 1.00 48.56 99 ASP A O 1
ATOM 769 N N . TYR A 1 100 ? -5.616 -44.109 -18.842 1.00 46.06 100 TYR A N 1
ATOM 770 C CA . TYR A 1 100 ? -6.528 -45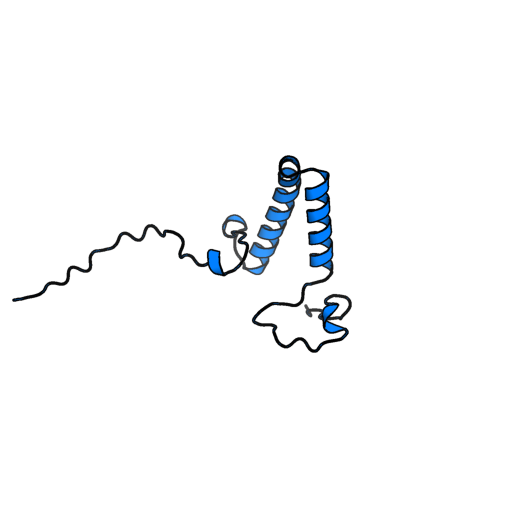.115 -18.328 1.00 46.06 100 TYR A CA 1
ATOM 771 C C . TYR A 1 100 ? -6.320 -46.369 -19.179 1.00 46.06 100 TYR A C 1
ATOM 773 O O . TYR A 1 100 ? -6.849 -46.474 -20.284 1.00 46.06 100 TYR A O 1
ATOM 781 N N . HIS A 1 101 ? -5.530 -47.316 -18.671 1.00 44.06 101 HIS A N 1
ATOM 782 C CA . HIS A 1 101 ? -5.572 -48.690 -19.155 1.00 44.06 101 HIS A CA 1
ATOM 783 C C . HIS A 1 101 ? -6.950 -49.266 -18.825 1.00 44.06 101 HIS A C 1
ATOM 785 O O . HIS A 1 101 ? -7.211 -49.704 -17.706 1.00 44.06 101 HIS A O 1
ATOM 791 N N . VAL A 1 102 ? -7.847 -49.234 -19.808 1.00 47.28 102 VAL A N 1
ATOM 792 C CA . VAL A 1 102 ? -9.040 -50.076 -19.813 1.00 47.28 102 VAL A CA 1
ATOM 793 C C . VAL A 1 102 ? -8.564 -51.454 -20.258 1.00 47.28 102 VAL A C 1
ATOM 795 O O . VAL A 1 102 ? -8.235 -51.651 -21.428 1.00 47.28 102 VAL A O 1
ATOM 798 N N . HIS A 1 103 ? -8.425 -52.378 -19.309 1.00 46.09 103 HIS A N 1
ATOM 799 C CA . HIS A 1 103 ? -8.267 -53.788 -19.646 1.00 46.09 103 HIS A CA 1
ATOM 800 C C . HIS A 1 103 ? -9.611 -54.334 -20.170 1.00 46.09 103 HIS A C 1
ATOM 802 O O . HIS A 1 103 ? -10.649 -53.931 -19.637 1.00 46.09 103 HIS A O 1
ATOM 808 N N . PRO A 1 104 ? -9.587 -55.172 -21.225 1.00 56.34 104 PRO A N 1
ATOM 809 C CA . PRO A 1 104 ? -10.775 -55.766 -21.838 1.00 56.34 104 PRO A CA 1
ATOM 810 C C . PRO A 1 104 ? -11.494 -56.761 -20.921 1.00 56.34 104 PRO A C 1
ATOM 812 O O . PRO A 1 104 ? -10.820 -57.366 -20.055 1.00 56.34 104 PRO A O 1
#

Foldseek 3Di:
DDDDPDCLQQVVVPPDDDDCCVPDHRDGPVNVVVVVVLVVVCVVPPDPVSCVVVVVVLLVVLPVVCVVVVHDSVPDDDDPDVPVVPPPPDDVPDPPDPPPPPDD

Sequence (104 aa):
MTFNKSETRFPSKAHHIYLAHCGISPLYAPAAKRASELLTEQSLHGGGHFMDFYNPELDGFKEQAALLLQTSADHIAAVRNTGPGGIHGPSPFQPRRRDYHVHP

Radius of gyration: 21.39 Å; chains: 1; bounding box: 33×72×41 Å

Secondary structure (DSSP, 8-state):
------TTT-GGGGS-----TTT-PPPPHHHHHHHHHHHHHHHHHHHHHHHHHHHHHHHHHHHHHHHHHTS-GGG----SSHHHHSS-S---------------

pLDDT: mean 81.6, std 16.76, range [44.06, 97.5]